Protein AF-A0A1F4P0N5-F1 (afdb_monomer_lite)

Structure (mmCIF, N/CA/C/O backbone):
data_AF-A0A1F4P0N5-F1
#
_entry.id   AF-A0A1F4P0N5-F1
#
loop_
_atom_site.group_PDB
_atom_site.id
_atom_site.type_symbol
_atom_site.label_atom_id
_atom_site.label_alt_id
_atom_site.label_comp_id
_atom_site.label_asym_id
_atom_site.label_entity_id
_atom_site.label_seq_id
_atom_site.pdbx_PDB_ins_code
_atom_site.Cartn_x
_atom_site.Cartn_y
_atom_site.Cartn_z
_atom_site.occupancy
_atom_site.B_iso_or_equiv
_atom_site.auth_seq_id
_atom_site.auth_comp_id
_atom_site.auth_asym_id
_atom_site.auth_atom_id
_atom_site.pdbx_PDB_model_num
ATOM 1 N N . MET A 1 1 ? -20.221 1.368 2.814 1.00 52.28 1 MET A N 1
ATOM 2 C CA . MET A 1 1 ? -19.185 1.989 3.671 1.00 52.28 1 MET A CA 1
ATOM 3 C C . MET A 1 1 ? -18.340 0.877 4.287 1.00 52.28 1 MET A C 1
ATOM 5 O O . MET A 1 1 ? -18.830 -0.246 4.365 1.00 52.28 1 MET A O 1
ATOM 9 N N . LEU A 1 2 ? -17.088 1.157 4.670 1.00 60.09 2 LEU A N 1
ATOM 10 C CA . LEU A 1 2 ? -16.206 0.191 5.346 1.00 60.09 2 LEU A CA 1
ATOM 11 C C . LEU A 1 2 ? -16.913 -0.417 6.570 1.00 60.09 2 LEU A C 1
ATOM 13 O O . LEU A 1 2 ? -17.337 0.325 7.451 1.00 60.09 2 LEU A O 1
ATOM 17 N N . GLY A 1 3 ? -17.046 -1.746 6.608 1.00 57.56 3 GLY A N 1
ATOM 18 C CA . GLY A 1 3 ? -17.666 -2.481 7.720 1.00 57.56 3 GLY A CA 1
ATOM 19 C C . GLY A 1 3 ? -19.199 -2.592 7.697 1.00 57.56 3 GLY A C 1
ATOM 20 O O . GLY A 1 3 ? -19.745 -3.294 8.538 1.00 57.56 3 GLY A O 1
ATOM 21 N N . ASP A 1 4 ? -19.892 -1.980 6.729 1.00 62.09 4 ASP A N 1
ATOM 22 C CA . ASP A 1 4 ? -21.368 -1.968 6.655 1.00 62.09 4 ASP A CA 1
ATOM 23 C C . ASP A 1 4 ? -21.931 -2.986 5.641 1.00 62.09 4 ASP A C 1
ATOM 25 O O . ASP A 1 4 ? -22.952 -2.744 4.995 1.00 62.09 4 ASP A O 1
ATOM 29 N N . VAL A 1 5 ? -21.242 -4.116 5.442 1.00 75.19 5 VAL A N 1
ATOM 30 C CA . VAL A 1 5 ? -21.629 -5.147 4.464 1.00 75.19 5 VAL A CA 1
ATOM 31 C C . VAL A 1 5 ? -21.885 -6.477 5.184 1.00 75.19 5 VAL A C 1
ATOM 33 O O . VAL A 1 5 ? -21.053 -6.884 5.999 1.00 75.19 5 VAL A O 1
ATOM 36 N N . PRO A 1 6 ? -23.001 -7.182 4.902 1.00 76.44 6 PRO A N 1
ATOM 37 C CA . PRO A 1 6 ? -23.256 -8.505 5.467 1.00 76.44 6 PRO A CA 1
ATOM 38 C C . PRO A 1 6 ? -22.082 -9.462 5.226 1.00 76.44 6 PRO A C 1
ATOM 40 O O . PRO A 1 6 ? -21.624 -9.614 4.096 1.00 76.44 6 PRO A O 1
ATOM 43 N N . GLY A 1 7 ? -21.598 -10.106 6.291 1.00 79.88 7 GLY A N 1
ATOM 44 C CA . GLY A 1 7 ? -20.455 -11.024 6.229 1.00 79.88 7 GLY A CA 1
ATOM 45 C C . GLY A 1 7 ? -19.076 -10.366 6.368 1.00 79.88 7 GLY A C 1
ATOM 46 O O . GLY A 1 7 ? -18.071 -11.061 6.237 1.00 79.88 7 GLY A O 1
ATOM 47 N N . ALA A 1 8 ? -18.996 -9.062 6.656 1.00 83.69 8 ALA A N 1
ATOM 48 C CA . ALA A 1 8 ? -17.729 -8.425 7.006 1.00 83.69 8 ALA A CA 1
ATOM 49 C C . ALA A 1 8 ? -17.100 -9.084 8.249 1.00 83.69 8 ALA A C 1
ATOM 51 O O . ALA A 1 8 ? -17.770 -9.327 9.251 1.00 83.69 8 ALA A O 1
ATOM 52 N N . ALA A 1 9 ? -15.791 -9.345 8.192 1.00 86.81 9 ALA A N 1
ATOM 53 C CA . ALA A 1 9 ? -15.053 -10.014 9.268 1.00 86.81 9 ALA A CA 1
ATOM 54 C C . ALA A 1 9 ? -14.884 -9.157 10.538 1.00 86.81 9 ALA A C 1
ATOM 56 O O . ALA A 1 9 ? -14.468 -9.667 11.578 1.00 86.81 9 ALA A O 1
ATOM 57 N N . CYS A 1 10 ? -15.139 -7.852 10.441 1.00 88.81 10 CYS A N 1
ATOM 58 C CA . CYS A 1 10 ? -15.107 -6.919 11.557 1.00 88.81 10 CYS A CA 1
ATOM 59 C C . CYS A 1 10 ? -15.955 -5.681 11.245 1.00 88.81 10 CYS A C 1
ATOM 61 O O . CYS A 1 10 ? -16.182 -5.333 10.081 1.00 88.81 10 CYS A O 1
ATOM 63 N N . SER A 1 11 ? -16.413 -5.020 12.300 1.00 89.44 11 SER A N 1
ATOM 64 C CA . SER A 1 11 ? -17.019 -3.695 12.243 1.00 89.44 11 SER A CA 1
ATOM 65 C C . SER A 1 11 ? -15.983 -2.627 11.891 1.00 89.44 11 SER A C 1
ATOM 67 O O . SER A 1 11 ? -14.772 -2.822 12.017 1.00 89.44 11 SER A O 1
ATOM 69 N N . ARG A 1 12 ? -16.461 -1.441 11.507 1.00 87.50 12 ARG A N 1
ATOM 70 C CA . ARG A 1 12 ? -15.593 -0.290 11.234 1.00 87.50 12 ARG A CA 1
ATOM 71 C C . ARG A 1 12 ? -14.693 0.073 12.421 1.00 87.50 12 ARG A C 1
ATOM 73 O O . ARG A 1 12 ? -13.517 0.346 12.220 1.00 87.50 12 ARG A O 1
ATOM 80 N N . SER A 1 13 ? -15.227 0.072 13.644 1.00 88.88 13 SER A N 1
ATOM 81 C CA . SER A 1 13 ? -14.453 0.391 14.852 1.00 88.88 13 SER A CA 1
ATOM 82 C C . SER A 1 13 ? -13.381 -0.654 15.147 1.00 88.88 13 SER A C 1
ATOM 84 O O . SER A 1 13 ? -12.265 -0.289 15.501 1.00 88.88 13 SER A O 1
ATOM 86 N N . GLU A 1 14 ? -13.697 -1.938 14.960 1.00 91.12 14 GLU A N 1
ATOM 87 C CA . GLU A 1 14 ? -12.717 -3.016 15.120 1.00 91.12 14 GLU A CA 1
ATOM 88 C C . GLU A 1 14 ? -11.619 -2.938 14.057 1.00 91.12 14 GLU A C 1
ATOM 90 O O . GLU A 1 14 ? -10.456 -3.167 14.376 1.00 91.12 14 GLU A O 1
ATOM 95 N N . LEU A 1 15 ? -11.957 -2.585 12.810 1.00 91.44 15 LEU A N 1
ATOM 96 C CA . LEU A 1 15 ? -10.965 -2.352 11.760 1.00 91.44 15 LEU A CA 1
ATOM 97 C C . LEU A 1 15 ? -10.012 -1.213 12.142 1.00 91.44 15 LEU A C 1
ATOM 99 O O . LEU A 1 15 ? -8.799 -1.394 12.072 1.00 91.44 15 LEU A O 1
ATOM 103 N N . THR A 1 16 ? -10.552 -0.069 12.575 1.00 92.38 16 THR A N 1
ATOM 104 C CA . THR A 1 16 ? -9.753 1.077 13.036 1.00 92.38 16 THR A CA 1
ATOM 105 C C . THR A 1 16 ? -8.805 0.671 14.159 1.00 92.38 16 THR A C 1
ATOM 107 O O . THR A 1 16 ? -7.605 0.915 14.058 1.00 92.38 16 THR A O 1
ATOM 110 N N . GLN A 1 17 ? -9.320 0.006 15.197 1.00 92.00 17 GLN A N 1
ATOM 111 C CA . GLN A 1 17 ? -8.510 -0.430 16.332 1.00 92.00 17 GLN A CA 1
ATOM 112 C C . GLN A 1 17 ? -7.392 -1.386 15.895 1.00 92.00 17 GLN A C 1
ATOM 114 O O . GLN A 1 17 ? -6.229 -1.153 16.211 1.00 92.00 17 GLN A O 1
ATOM 119 N N . ARG A 1 18 ? -7.720 -2.423 15.114 1.00 93.50 18 ARG A N 1
ATOM 120 C CA . ARG A 1 18 ? -6.735 -3.415 14.655 1.00 93.50 18 ARG A CA 1
ATOM 121 C C . ARG A 1 18 ? -5.650 -2.795 13.778 1.00 93.50 18 ARG A C 1
ATOM 123 O O . ARG A 1 18 ? -4.498 -3.197 13.880 1.00 93.50 18 ARG A O 1
ATOM 130 N N . LEU A 1 19 ? -6.000 -1.836 12.917 1.00 93.50 19 LEU A N 1
ATOM 131 C CA . LEU A 1 19 ? -5.018 -1.121 12.101 1.00 93.50 19 LEU A CA 1
ATOM 132 C C . LEU A 1 19 ? -4.100 -0.254 12.965 1.00 93.50 19 LEU A C 1
ATOM 134 O O . LEU A 1 19 ? -2.890 -0.291 12.763 1.00 93.50 19 LEU A O 1
ATOM 138 N N . GLN A 1 20 ? -4.649 0.487 13.932 1.00 93.19 20 GLN A N 1
ATOM 139 C CA . GLN A 1 20 ? -3.844 1.295 14.853 1.00 93.19 20 GLN A CA 1
ATOM 140 C C . GLN A 1 20 ? -2.865 0.428 15.650 1.00 93.19 20 GLN A C 1
ATOM 142 O O . GLN A 1 20 ? -1.663 0.682 15.605 1.00 93.19 20 GLN A O 1
ATOM 147 N N . GLU A 1 21 ? -3.358 -0.642 16.279 1.00 93.94 21 GLU A N 1
ATOM 148 C CA . GLU A 1 21 ? -2.535 -1.598 17.032 1.00 93.94 21 GLU A CA 1
ATOM 149 C C . GLU A 1 21 ? -1.458 -2.245 16.151 1.00 93.94 21 GLU A C 1
ATOM 151 O O . GLU A 1 21 ? -0.322 -2.428 16.584 1.00 93.94 21 GLU A O 1
ATOM 156 N N . TRP A 1 22 ? -1.793 -2.582 14.903 1.00 94.56 22 TRP A N 1
ATOM 157 C CA . TRP A 1 22 ? -0.838 -3.162 13.964 1.00 94.56 22 TRP A CA 1
ATOM 158 C C . TRP A 1 22 ? 0.282 -2.183 13.595 1.00 94.56 22 TRP A C 1
ATOM 160 O O . TRP A 1 22 ? 1.450 -2.570 13.602 1.00 94.56 22 TRP A O 1
ATOM 170 N N . PHE A 1 23 ? -0.048 -0.917 13.324 1.00 95.12 23 PHE A N 1
ATOM 171 C CA . PHE A 1 23 ? 0.959 0.110 13.059 1.00 95.12 23 PHE A CA 1
ATOM 172 C C . PHE A 1 23 ? 1.834 0.375 14.290 1.00 95.12 23 PHE A C 1
ATOM 174 O O . PHE A 1 23 ? 3.055 0.429 14.166 1.00 95.12 23 PHE A O 1
ATOM 181 N N . GLU A 1 24 ? 1.259 0.478 15.488 1.00 94.62 24 GLU A N 1
ATOM 182 C CA . GLU A 1 24 ? 2.025 0.677 16.730 1.00 94.62 24 GLU A CA 1
ATOM 183 C C . GLU A 1 24 ? 3.053 -0.433 16.999 1.00 94.62 24 GLU A C 1
ATOM 185 O O . GLU A 1 24 ? 4.088 -0.175 17.609 1.00 94.62 24 GLU A O 1
ATOM 190 N N . GLN A 1 25 ? 2.812 -1.648 16.502 1.00 96.06 25 GLN A N 1
ATOM 191 C CA . GLN A 1 25 ? 3.737 -2.779 16.629 1.00 96.06 25 GLN A CA 1
ATOM 192 C C . GLN A 1 25 ? 4.895 -2.762 15.621 1.00 96.06 25 GLN A C 1
ATOM 194 O O . GLN A 1 25 ? 5.811 -3.581 15.737 1.00 96.06 25 GLN A O 1
ATOM 199 N N . LEU A 1 26 ? 4.876 -1.872 14.624 1.00 95.44 26 LEU A N 1
ATOM 200 C CA . LEU A 1 26 ? 5.984 -1.757 13.680 1.00 95.44 26 LEU A CA 1
ATOM 201 C C . LEU A 1 26 ? 7.247 -1.231 14.389 1.00 95.44 26 LEU A C 1
ATOM 203 O O . LEU A 1 26 ? 7.155 -0.382 15.276 1.00 95.44 26 LEU A O 1
ATOM 207 N N . PRO A 1 27 ? 8.443 -1.714 14.015 1.00 95.38 27 PRO A N 1
ATOM 208 C CA . PRO A 1 27 ? 9.689 -1.290 14.654 1.00 95.38 27 PRO A CA 1
ATOM 209 C C . PRO A 1 27 ? 10.074 0.160 14.320 1.00 95.38 27 PRO A C 1
ATOM 211 O O . PRO A 1 27 ? 10.852 0.769 15.048 1.00 95.38 27 PRO A O 1
ATOM 21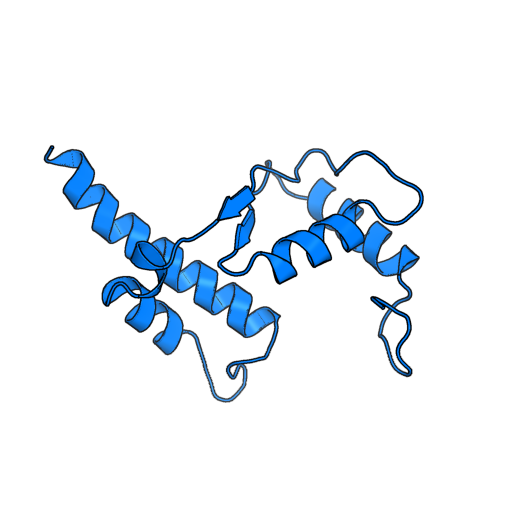4 N N . GLU A 1 28 ? 9.550 0.695 13.218 1.00 95.00 28 GLU A N 1
ATOM 215 C CA . GLU A 1 28 ? 9.803 2.042 12.719 1.00 95.00 28 GLU A CA 1
ATOM 216 C C . GLU A 1 28 ? 8.612 2.534 11.876 1.00 95.00 28 GLU A C 1
ATOM 218 O O . GLU A 1 28 ? 7.799 1.710 11.432 1.00 95.00 28 GLU A O 1
ATOM 223 N N . PRO A 1 29 ? 8.493 3.852 11.629 1.00 95.12 29 PRO A N 1
ATOM 224 C CA . PRO A 1 29 ? 7.469 4.387 10.744 1.00 95.12 29 PRO A CA 1
ATOM 225 C C . PRO A 1 29 ? 7.539 3.792 9.335 1.00 95.12 29 PRO A C 1
ATOM 227 O O . PRO A 1 29 ? 8.565 3.871 8.661 1.00 95.12 29 PRO A O 1
ATOM 230 N N . ALA A 1 30 ? 6.428 3.220 8.872 1.00 92.69 30 ALA A N 1
ATOM 231 C CA . ALA A 1 30 ? 6.351 2.604 7.554 1.00 92.69 30 ALA A CA 1
ATOM 232 C C . ALA A 1 30 ? 5.934 3.615 6.484 1.00 92.69 30 ALA A C 1
ATOM 234 O O . ALA A 1 30 ? 4.879 4.239 6.589 1.00 92.69 30 ALA A O 1
ATOM 235 N N . THR A 1 31 ? 6.725 3.721 5.415 1.00 93.81 31 THR A N 1
ATOM 236 C CA . THR A 1 31 ? 6.309 4.412 4.188 1.00 93.81 31 THR A CA 1
ATOM 237 C C . THR A 1 31 ? 5.141 3.671 3.544 1.00 93.81 31 THR A C 1
ATOM 239 O O . THR A 1 31 ? 5.231 2.469 3.275 1.00 93.81 31 THR A O 1
ATOM 242 N N . ILE A 1 32 ? 4.059 4.394 3.261 1.00 94.62 32 ILE A N 1
ATOM 243 C CA . ILE A 1 32 ? 2.841 3.829 2.678 1.00 94.62 32 ILE A CA 1
ATOM 244 C C . ILE A 1 32 ? 2.815 4.113 1.187 1.00 94.62 32 ILE A C 1
ATOM 246 O O . ILE A 1 32 ? 2.649 5.250 0.761 1.00 94.62 32 ILE A O 1
ATOM 250 N N . ILE A 1 33 ? 2.964 3.063 0.390 1.00 95.12 33 ILE A N 1
ATOM 251 C CA . ILE A 1 33 ? 3.002 3.160 -1.066 1.00 95.12 33 ILE A CA 1
ATOM 252 C C . ILE A 1 33 ? 1.605 2.915 -1.628 1.00 95.12 33 ILE A C 1
ATOM 254 O O . ILE A 1 33 ? 0.967 1.926 -1.268 1.00 95.12 33 ILE A O 1
ATOM 258 N N . TYR A 1 34 ? 1.159 3.784 -2.530 1.00 96.06 34 TYR A N 1
ATOM 259 C CA . TYR A 1 34 ? -0.103 3.642 -3.258 1.00 96.06 34 TYR A CA 1
ATOM 260 C C . TYR A 1 34 ? 0.023 4.219 -4.669 1.00 96.06 34 TYR A C 1
ATOM 262 O O . TYR A 1 34 ? 0.801 5.140 -4.906 1.00 96.06 34 TYR A O 1
ATOM 270 N N . ASP A 1 35 ? -0.742 3.682 -5.611 1.00 94.31 35 ASP A N 1
ATOM 271 C CA . ASP A 1 35 ? -0.853 4.141 -7.004 1.00 94.31 35 ASP A CA 1
ATOM 272 C C . ASP A 1 35 ? -2.264 4.649 -7.348 1.00 94.31 35 ASP A C 1
ATOM 274 O O . ASP A 1 35 ? -2.508 5.129 -8.456 1.00 94.31 35 ASP A O 1
ATOM 278 N N . PHE A 1 36 ? -3.190 4.583 -6.387 1.00 94.25 36 PHE A N 1
ATOM 279 C CA . PHE A 1 36 ? -4.550 5.076 -6.529 1.00 94.25 36 PHE A CA 1
ATOM 280 C C . PHE A 1 36 ? -4.983 5.914 -5.322 1.00 94.25 36 PHE A C 1
ATOM 282 O O . PHE A 1 36 ? -5.014 5.446 -4.185 1.00 94.25 36 PHE A O 1
ATOM 289 N N . GLU A 1 37 ? -5.381 7.162 -5.581 1.00 94.00 37 GLU A N 1
ATOM 290 C CA . GLU A 1 37 ? -5.815 8.114 -4.546 1.00 94.00 37 GLU A CA 1
ATOM 291 C C . GLU A 1 37 ? -7.000 7.587 -3.720 1.00 94.00 37 GLU A C 1
ATOM 293 O O . GLU A 1 37 ? -7.098 7.834 -2.520 1.00 94.00 37 GLU A O 1
ATOM 298 N N . GLY A 1 38 ? -7.904 6.822 -4.341 1.00 93.81 38 GLY A N 1
ATOM 299 C CA . GLY A 1 38 ? -9.045 6.244 -3.634 1.00 93.81 38 GLY A CA 1
ATOM 300 C C . GLY A 1 38 ? -8.627 5.290 -2.514 1.00 93.81 38 GLY A C 1
ATOM 301 O O . GLY A 1 38 ? -9.224 5.328 -1.438 1.00 93.81 38 GLY A O 1
ATOM 302 N N . ASP A 1 39 ? -7.578 4.493 -2.726 1.00 92.81 39 ASP A N 1
ATOM 303 C CA . ASP A 1 39 ? -7.076 3.555 -1.716 1.00 92.81 39 ASP A CA 1
ATOM 304 C C . ASP A 1 39 ? -6.429 4.293 -0.543 1.00 92.81 39 ASP A C 1
ATOM 306 O O . ASP A 1 39 ? -6.628 3.917 0.615 1.00 92.81 39 ASP A O 1
ATOM 310 N N . TRP A 1 40 ? -5.728 5.395 -0.826 1.00 94.38 40 TRP A N 1
ATOM 311 C CA . TRP A 1 40 ? -5.186 6.271 0.208 1.00 94.38 40 TRP A CA 1
ATOM 312 C C . TRP A 1 40 ? -6.292 6.861 1.090 1.00 94.38 40 TRP A C 1
ATOM 314 O O . TRP A 1 40 ? -6.242 6.740 2.316 1.00 94.38 40 TRP A O 1
ATOM 324 N N . LEU A 1 41 ? -7.336 7.432 0.483 1.00 93.81 41 LEU A N 1
ATOM 325 C CA . LEU A 1 41 ? -8.463 8.003 1.226 1.00 93.81 41 LEU A CA 1
ATOM 326 C C . LEU A 1 41 ? -9.194 6.949 2.070 1.00 93.81 41 LEU A C 1
ATOM 328 O O . LEU A 1 41 ? -9.581 7.231 3.206 1.00 93.81 41 LEU A O 1
ATOM 332 N N . LEU A 1 42 ? -9.358 5.731 1.543 1.00 92.94 42 LEU A N 1
ATOM 333 C CA . LEU A 1 42 ? -9.960 4.615 2.277 1.00 92.94 42 LEU A CA 1
ATOM 334 C C . LEU A 1 42 ? -9.102 4.180 3.471 1.00 92.94 42 LEU A C 1
ATOM 336 O O . LEU A 1 42 ? -9.647 3.933 4.548 1.00 92.94 42 LEU A O 1
ATOM 340 N N . LEU A 1 43 ? -7.778 4.115 3.310 1.00 93.38 43 LEU A N 1
ATOM 341 C CA . LEU A 1 43 ? -6.858 3.788 4.398 1.00 93.38 43 LEU A CA 1
ATOM 342 C C . LEU A 1 43 ? -6.878 4.859 5.496 1.00 93.38 43 LEU A C 1
ATOM 344 O O . LEU A 1 43 ? -6.976 4.522 6.676 1.00 93.38 43 LEU A O 1
ATOM 348 N N . VAL A 1 44 ? -6.838 6.141 5.122 1.00 92.69 44 VAL A N 1
ATOM 349 C CA . VAL A 1 44 ? -6.907 7.261 6.075 1.00 92.69 44 VAL A CA 1
ATOM 350 C C . VAL A 1 44 ? -8.230 7.243 6.848 1.00 92.69 44 VAL A C 1
ATOM 352 O O . VAL A 1 44 ? -8.221 7.355 8.076 1.00 92.69 44 VAL A O 1
ATOM 355 N N . ASP A 1 45 ? -9.364 7.035 6.169 1.00 91.62 45 ASP A N 1
ATOM 356 C CA . ASP A 1 45 ? -10.681 6.908 6.819 1.00 91.62 45 ASP A CA 1
ATOM 357 C C . ASP A 1 45 ? -10.743 5.705 7.776 1.00 91.62 45 ASP A C 1
ATOM 359 O O . ASP A 1 45 ? -11.350 5.792 8.851 1.00 91.62 45 ASP A O 1
ATOM 363 N N . ALA A 1 46 ? -10.089 4.596 7.415 1.00 92.06 46 ALA A N 1
ATOM 364 C CA . ALA A 1 46 ? -10.005 3.406 8.254 1.00 92.06 46 ALA A CA 1
ATOM 365 C C . ALA A 1 46 ? -9.132 3.630 9.502 1.00 92.06 46 ALA A C 1
ATOM 367 O O . ALA A 1 46 ? -9.524 3.195 10.585 1.00 92.06 46 ALA A O 1
ATOM 368 N N . ILE A 1 47 ? -7.996 4.326 9.376 1.00 92.00 47 ILE A N 1
ATOM 369 C CA . ILE A 1 47 ? -7.038 4.567 10.472 1.00 92.00 47 ILE A CA 1
ATOM 370 C C . ILE A 1 47 ? -7.538 5.612 11.465 1.00 92.00 47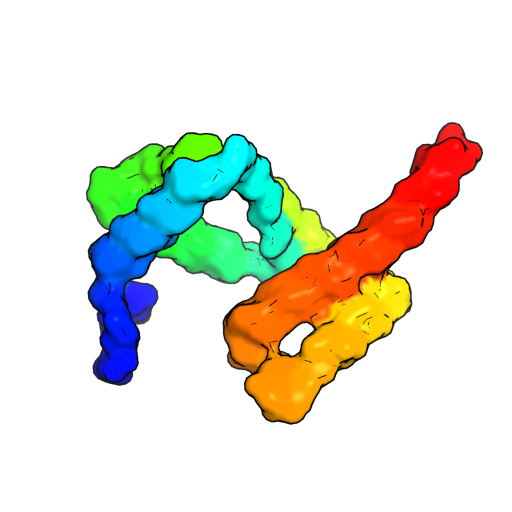 ILE A C 1
ATOM 372 O O . ILE A 1 47 ? -7.396 5.425 12.673 1.00 92.00 47 ILE A O 1
ATOM 376 N N . LEU A 1 48 ? -8.114 6.714 10.986 1.00 89.81 48 LEU A N 1
ATOM 377 C CA . LEU A 1 48 ? -8.626 7.768 11.865 1.00 89.81 48 LEU A CA 1
ATOM 378 C C . LEU A 1 48 ? -9.980 7.354 12.472 1.00 89.81 48 LEU A C 1
ATOM 380 O O . LEU A 1 48 ? -10.281 7.586 13.648 1.00 89.81 48 LEU A O 1
ATOM 384 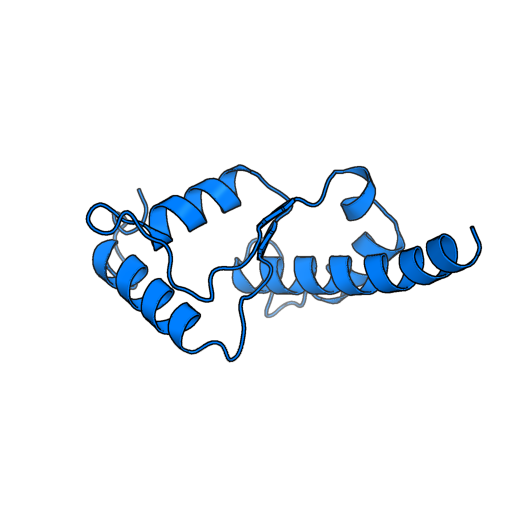N N . GLY A 1 49 ? -10.807 6.659 11.689 1.00 84.50 49 GLY A N 1
ATOM 385 C CA . GLY A 1 49 ? -12.164 6.331 12.099 1.00 84.50 49 GLY A CA 1
ATOM 386 C C . GLY A 1 49 ? -12.966 7.595 12.440 1.00 84.50 49 GLY A C 1
ATOM 387 O O . GLY A 1 49 ? -12.69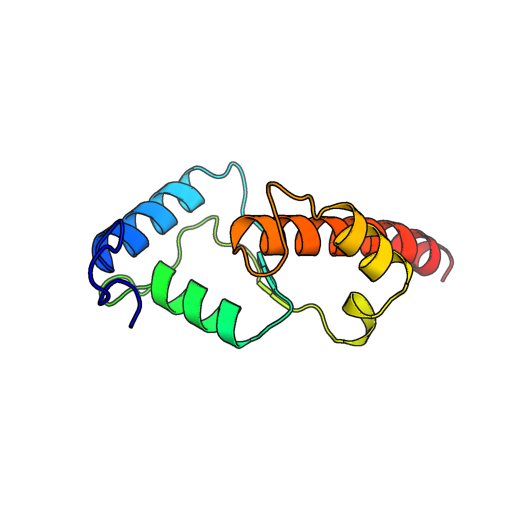3 8.692 11.959 1.00 84.50 49 GLY A O 1
ATOM 388 N N . ARG A 1 50 ? -14.001 7.454 13.278 1.00 74.00 50 ARG A N 1
ATOM 389 C CA . ARG A 1 50 ? -14.839 8.595 13.708 1.00 74.00 50 ARG A CA 1
ATOM 390 C C . ARG A 1 50 ? -14.379 9.251 15.016 1.00 74.00 50 ARG A C 1
ATOM 392 O O . ARG A 1 50 ? -14.879 10.321 15.349 1.00 74.00 50 ARG A O 1
ATOM 399 N N . GLY A 1 51 ? -13.486 8.600 15.766 1.00 65.19 51 GLY A N 1
ATOM 400 C CA . GLY A 1 51 ? -13.160 8.958 17.153 1.00 65.19 51 GLY A CA 1
ATOM 401 C C . GLY A 1 51 ? -11.713 9.387 17.404 1.00 65.19 51 GLY A C 1
ATOM 402 O O . GLY A 1 51 ? -11.492 10.194 18.303 1.00 65.19 51 GLY A O 1
ATOM 403 N N . SER A 1 52 ? -10.745 8.909 16.613 1.00 61.38 52 SER A N 1
ATOM 404 C CA . SER A 1 52 ? -9.339 9.307 16.736 1.00 61.38 52 SER A CA 1
ATOM 405 C C . SER A 1 52 ? -8.974 10.255 15.600 1.00 61.38 52 SER A C 1
ATOM 407 O O . SER A 1 52 ? -9.150 9.942 14.430 1.00 61.38 52 SER A O 1
ATOM 409 N N . ARG A 1 53 ? -8.474 11.449 15.918 1.00 71.12 53 ARG A N 1
ATOM 410 C CA . ARG A 1 53 ? -7.981 12.384 14.890 1.00 71.12 53 ARG A CA 1
ATOM 411 C C . ARG A 1 53 ? -6.487 12.245 14.628 1.00 71.12 53 ARG A C 1
ATOM 413 O O . ARG A 1 53 ? -5.970 12.942 13.761 1.00 71.12 53 ARG A O 1
ATOM 420 N N . THR A 1 54 ? -5.812 11.367 15.364 1.00 84.06 54 THR A N 1
ATOM 421 C CA . THR A 1 54 ? -4.361 11.227 15.306 1.00 84.06 54 THR A CA 1
ATOM 422 C C . THR A 1 54 ? -4.015 9.841 14.767 1.00 84.06 54 THR A C 1
ATOM 424 O O . THR A 1 54 ? -4.501 8.851 15.322 1.00 84.06 54 THR A O 1
ATOM 427 N N . PRO A 1 55 ? -3.213 9.746 13.693 1.00 87.94 55 PRO A N 1
ATOM 428 C CA . PRO A 1 55 ? -2.707 8.465 13.217 1.00 87.94 55 PRO A CA 1
ATOM 429 C C . PRO A 1 55 ? -1.703 7.863 14.223 1.00 87.94 55 PRO A C 1
ATOM 431 O O . PRO A 1 55 ? -1.116 8.602 15.019 1.00 87.94 55 PRO A O 1
ATOM 434 N N . PRO A 1 56 ? -1.491 6.535 14.209 1.00 91.06 56 PRO A N 1
ATOM 435 C CA . PRO A 1 56 ? -0.510 5.883 15.075 1.00 91.06 56 PRO A CA 1
ATOM 436 C C . PRO A 1 56 ? 0.914 6.340 14.722 1.00 91.06 56 PRO A C 1
ATOM 438 O O . PRO A 1 56 ? 1.191 6.688 13.577 1.00 91.06 56 PRO A O 1
ATOM 441 N N . ALA A 1 57 ? 1.833 6.317 15.693 1.00 89.88 57 ALA A N 1
ATOM 442 C CA . ALA A 1 57 ? 3.173 6.907 15.552 1.00 89.88 57 ALA A CA 1
ATOM 443 C C . ALA A 1 57 ? 3.995 6.346 14.377 1.00 89.88 57 ALA A C 1
ATOM 445 O O . ALA A 1 57 ? 4.788 7.065 13.776 1.00 89.88 57 ALA A O 1
ATOM 446 N N . ASN A 1 58 ? 3.784 5.074 14.035 1.00 94.81 58 ASN A N 1
ATOM 447 C CA . ASN A 1 58 ? 4.490 4.409 12.941 1.00 94.81 58 ASN A CA 1
ATOM 448 C C . ASN A 1 58 ? 3.728 4.443 11.606 1.00 94.81 58 ASN A C 1
ATOM 450 O O . ASN A 1 58 ? 4.115 3.761 10.653 1.00 94.81 58 ASN A O 1
ATOM 454 N N . PHE A 1 59 ? 2.642 5.210 11.521 1.00 93.81 59 PHE A N 1
ATOM 455 C CA . PHE A 1 59 ? 2.046 5.569 10.242 1.00 93.81 59 PHE A CA 1
ATOM 456 C C . PHE A 1 59 ? 2.938 6.624 9.587 1.00 93.81 59 PHE A C 1
ATOM 458 O O . PHE A 1 59 ? 2.840 7.811 9.893 1.00 93.81 59 PHE A O 1
ATOM 465 N N . GLY A 1 60 ? 3.883 6.155 8.774 1.00 91.06 60 GLY A N 1
ATOM 466 C CA . GLY A 1 60 ? 4.881 7.001 8.137 1.00 91.06 60 GLY A CA 1
ATOM 467 C C . GLY A 1 60 ? 4.338 7.757 6.929 1.00 91.06 60 GLY A C 1
ATOM 468 O O . GLY A 1 60 ? 3.134 7.909 6.727 1.00 91.06 60 GLY A O 1
ATOM 469 N N . GLU A 1 61 ? 5.267 8.240 6.109 1.00 92.62 61 GLU A N 1
ATOM 470 C CA . GLU A 1 61 ? 4.935 9.119 4.993 1.00 92.62 61 GLU A CA 1
ATOM 471 C C . GLU A 1 61 ? 4.202 8.385 3.854 1.00 92.62 61 GLU A C 1
ATOM 473 O O . GLU A 1 61 ? 4.599 7.274 3.470 1.00 92.62 61 GLU A O 1
ATOM 478 N N . PRO A 1 62 ? 3.169 9.011 3.263 1.00 95.00 62 PRO A N 1
ATOM 479 C CA . PRO A 1 62 ? 2.577 8.550 2.019 1.00 95.00 62 PRO A CA 1
ATOM 480 C C . PRO A 1 62 ? 3.543 8.737 0.844 1.00 95.00 62 PRO A C 1
ATOM 482 O O . PRO A 1 62 ? 4.134 9.800 0.663 1.00 95.00 62 PRO A O 1
ATOM 485 N N . LEU A 1 63 ? 3.629 7.729 -0.020 1.00 95.50 63 LEU A N 1
ATOM 486 C CA . LEU A 1 63 ? 4.345 7.780 -1.288 1.00 95.50 63 LEU A CA 1
ATOM 487 C C . LEU A 1 63 ? 3.404 7.389 -2.430 1.00 95.50 63 LEU A C 1
ATOM 489 O O . LEU A 1 63 ? 3.147 6.207 -2.668 1.00 95.50 63 LEU A O 1
ATOM 493 N N . HIS A 1 64 ? 2.922 8.399 -3.154 1.00 96.38 64 HIS A N 1
ATOM 494 C CA . HIS A 1 64 ? 2.135 8.195 -4.364 1.00 96.38 64 HIS A CA 1
ATOM 495 C C . HIS A 1 64 ? 3.042 7.817 -5.541 1.00 96.38 64 HIS A C 1
ATOM 497 O O . HIS A 1 64 ? 3.973 8.552 -5.886 1.00 96.38 64 HIS A O 1
ATOM 503 N N . LEU A 1 65 ? 2.750 6.691 -6.186 1.00 95.44 65 LEU A N 1
ATOM 504 C CA . LEU A 1 65 ? 3.413 6.264 -7.410 1.00 95.44 65 LEU A CA 1
ATOM 505 C C . LEU A 1 65 ? 2.659 6.790 -8.626 1.00 95.44 65 LEU A C 1
ATOM 507 O O . LEU A 1 65 ? 1.571 6.332 -8.958 1.00 95.44 65 LEU A O 1
ATOM 511 N N . GLY A 1 66 ? 3.272 7.747 -9.319 1.00 92.94 66 GLY A N 1
ATOM 512 C CA . GLY A 1 66 ? 2.720 8.296 -10.549 1.00 92.94 66 GLY A CA 1
ATOM 513 C C . GLY A 1 66 ? 2.799 7.326 -11.732 1.00 92.94 66 GLY A C 1
ATOM 514 O O . GLY A 1 66 ? 3.570 6.363 -11.740 1.00 92.94 66 GLY A O 1
ATOM 515 N N . ASN A 1 67 ? 2.051 7.648 -12.792 1.00 91.31 67 ASN A N 1
ATOM 516 C CA . ASN A 1 67 ? 1.949 6.822 -14.000 1.00 91.31 67 ASN A CA 1
ATOM 517 C C . ASN A 1 67 ? 3.315 6.486 -14.631 1.00 91.31 67 ASN A C 1
ATOM 519 O O . ASN A 1 67 ? 3.518 5.381 -15.126 1.00 91.31 67 ASN A O 1
ATOM 523 N N . SER A 1 68 ? 4.275 7.416 -14.587 1.00 90.12 68 SER A N 1
ATOM 524 C CA . SER A 1 68 ? 5.633 7.219 -15.116 1.00 90.12 68 SER A CA 1
ATOM 525 C C . SER A 1 68 ? 6.438 6.144 -14.377 1.00 90.12 68 SER A C 1
ATOM 527 O O . SER A 1 68 ? 7.344 5.558 -14.966 1.00 90.12 68 SER A O 1
ATOM 529 N N . SER A 1 69 ? 6.118 5.872 -13.110 1.00 91.94 69 SER A N 1
ATOM 530 C CA . SER A 1 69 ? 6.744 4.806 -12.324 1.00 91.94 69 SER A CA 1
ATOM 531 C C . SER A 1 69 ? 6.075 3.461 -12.596 1.00 91.94 69 SER A C 1
ATOM 533 O O . SER A 1 69 ? 6.763 2.491 -12.914 1.00 91.94 69 SER A O 1
ATOM 535 N N . ILE A 1 70 ? 4.741 3.404 -12.509 1.00 94.62 70 ILE A N 1
ATOM 536 C CA . IL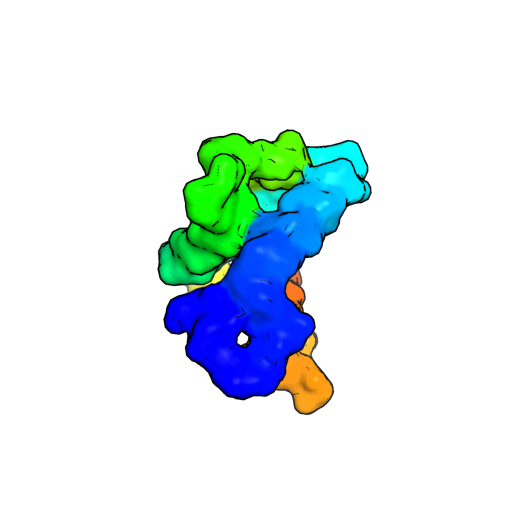E A 1 70 ? 3.991 2.137 -12.573 1.00 94.62 70 ILE A CA 1
ATOM 537 C C . ILE A 1 70 ? 3.941 1.524 -13.979 1.00 94.62 70 ILE A C 1
ATOM 539 O O . ILE A 1 70 ? 3.891 0.307 -14.105 1.00 94.62 70 ILE A O 1
ATOM 543 N N . THR A 1 71 ? 4.034 2.342 -15.035 1.00 96.00 71 THR A N 1
ATOM 544 C CA . THR A 1 71 ? 4.089 1.865 -16.436 1.00 96.00 71 THR A CA 1
ATOM 545 C C . THR A 1 71 ? 5.509 1.558 -16.915 1.00 96.00 71 THR A C 1
ATOM 547 O O . THR A 1 71 ? 5.731 1.219 -18.077 1.00 96.00 71 THR A O 1
ATOM 550 N N . HIS A 1 72 ? 6.517 1.688 -16.046 1.00 97.50 72 HIS A N 1
ATOM 551 C CA . HIS A 1 72 ? 7.886 1.375 -16.425 1.00 97.50 72 HIS A CA 1
ATOM 552 C C . HIS A 1 72 ? 8.050 -0.148 -16.624 1.00 97.50 72 HIS A C 1
ATOM 554 O O . HIS A 1 72 ? 7.682 -0.910 -15.729 1.00 97.50 72 HIS A O 1
ATOM 560 N N . PRO A 1 73 ? 8.705 -0.640 -17.696 1.00 97.94 73 PRO A N 1
ATOM 561 C CA . PRO A 1 73 ? 8.768 -2.081 -17.983 1.00 97.94 73 PRO A CA 1
ATOM 562 C C . PRO A 1 73 ? 9.369 -2.943 -16.859 1.00 97.94 73 PRO A C 1
ATOM 564 O O . PRO A 1 73 ? 8.988 -4.097 -16.667 1.00 97.94 73 PRO A O 1
ATOM 567 N N . VAL A 1 74 ? 10.321 -2.394 -16.093 1.00 97.88 74 VAL A N 1
ATOM 568 C CA . VAL A 1 74 ? 10.891 -3.070 -14.907 1.00 97.88 74 VAL A CA 1
ATOM 569 C C . VAL A 1 74 ? 9.853 -3.223 -13.794 1.00 97.88 74 VAL A C 1
ATOM 571 O O . VAL A 1 74 ? 9.818 -4.267 -13.142 1.00 97.88 74 VAL A O 1
ATOM 574 N N . PHE A 1 75 ? 9.013 -2.205 -13.600 1.00 98.38 75 PHE A N 1
ATOM 575 C CA . PHE A 1 75 ? 7.928 -2.227 -12.629 1.00 98.38 75 PHE A CA 1
ATOM 576 C C . PHE A 1 75 ? 6.898 -3.288 -13.027 1.00 98.38 75 PHE A C 1
ATOM 578 O O . PHE A 1 75 ? 6.674 -4.236 -12.273 1.00 98.38 75 PHE A O 1
ATOM 585 N N . GLU A 1 76 ? 6.340 -3.176 -14.238 1.00 97.94 76 GLU A N 1
ATOM 586 C CA . GLU A 1 76 ? 5.276 -4.059 -14.736 1.00 97.94 76 GLU A CA 1
ATOM 587 C C . GLU A 1 76 ? 5.705 -5.527 -14.714 1.00 97.94 76 GLU A C 1
ATOM 589 O O . GLU A 1 76 ? 4.950 -6.408 -14.304 1.00 97.94 76 GLU A O 1
ATOM 594 N N . ARG A 1 77 ? 6.953 -5.814 -15.104 1.00 98.25 77 ARG A N 1
ATOM 595 C CA . ARG A 1 77 ? 7.483 -7.179 -15.067 1.00 98.25 77 ARG A CA 1
ATOM 596 C C . ARG A 1 77 ? 7.515 -7.740 -13.644 1.00 98.25 77 ARG A C 1
ATOM 598 O O . ARG A 1 77 ? 7.147 -8.896 -13.446 1.00 98.25 77 ARG A O 1
ATOM 605 N N . ALA A 1 78 ? 7.980 -6.966 -12.665 1.00 98.25 78 ALA A N 1
ATOM 606 C CA . ALA A 1 78 ? 8.051 -7.420 -11.276 1.00 98.25 78 ALA A CA 1
ATOM 607 C C . ALA A 1 78 ? 6.657 -7.568 -10.646 1.00 98.25 78 ALA A C 1
ATOM 609 O O . ALA A 1 78 ? 6.400 -8.555 -9.952 1.00 98.25 78 ALA A O 1
ATOM 610 N N . GLN A 1 79 ? 5.748 -6.639 -10.949 1.00 97.81 79 GLN A N 1
ATOM 611 C CA . GLN A 1 79 ? 4.349 -6.705 -10.537 1.00 97.81 79 GLN A CA 1
ATOM 612 C C . GLN A 1 79 ? 3.682 -7.979 -11.079 1.00 97.81 79 GLN A C 1
ATOM 614 O O . GLN A 1 79 ? 3.210 -8.810 -10.303 1.00 97.81 79 GLN A O 1
ATOM 619 N N . ASN A 1 80 ? 3.742 -8.202 -12.395 1.00 97.44 80 ASN A N 1
ATOM 620 C CA . ASN A 1 80 ? 3.107 -9.348 -13.050 1.00 97.44 80 ASN A CA 1
ATOM 621 C C . ASN A 1 80 ? 3.657 -10.700 -12.574 1.00 97.44 80 ASN A C 1
ATOM 623 O O . ASN A 1 80 ? 2.900 -11.658 -12.440 1.00 97.44 80 ASN A O 1
ATOM 627 N N . ASN A 1 81 ? 4.953 -10.777 -12.257 1.00 97.56 81 ASN A N 1
ATOM 628 C CA . ASN A 1 81 ? 5.574 -11.996 -11.728 1.00 97.56 81 ASN A CA 1
ATOM 629 C C . ASN A 1 81 ? 5.162 -12.329 -10.284 1.00 97.56 81 ASN A C 1
ATOM 631 O O . ASN A 1 81 ? 5.458 -13.426 -9.810 1.00 97.56 81 ASN A O 1
ATOM 635 N N . THR A 1 82 ? 4.536 -11.393 -9.566 1.00 97.50 82 THR A N 1
ATOM 636 C CA . THR A 1 82 ? 4.107 -11.602 -8.175 1.00 97.50 82 THR A CA 1
ATOM 637 C C . THR A 1 82 ? 2.759 -12.317 -8.097 1.00 97.50 82 THR A C 1
ATOM 639 O O . THR A 1 82 ? 2.492 -13.036 -7.131 1.00 97.50 82 THR A O 1
ATOM 642 N N . TYR A 1 83 ? 1.913 -12.155 -9.114 1.00 97.62 83 TYR A N 1
ATOM 643 C CA . TYR A 1 83 ? 0.614 -12.809 -9.160 1.00 97.62 83 TYR A CA 1
ATOM 644 C C . TYR A 1 83 ? 0.743 -14.313 -9.400 1.00 97.62 83 TYR A C 1
ATOM 646 O O . TYR A 1 83 ? 1.577 -14.792 -10.168 1.00 97.62 83 TYR A O 1
ATOM 654 N N . THR A 1 84 ? -0.125 -15.078 -8.743 1.00 95.94 84 THR A N 1
ATOM 655 C CA . THR A 1 84 ? -0.204 -16.537 -8.894 1.00 95.94 84 THR A CA 1
ATOM 656 C C . THR A 1 84 ? -1.663 -16.965 -8.983 1.00 95.94 84 THR A C 1
ATOM 658 O O . THR A 1 84 ? -2.561 -16.178 -8.707 1.00 95.94 84 THR A O 1
ATOM 661 N N . GLN A 1 85 ? -1.935 -18.232 -9.304 1.00 94.75 85 GLN A N 1
ATOM 662 C CA . GLN A 1 85 ? -3.316 -18.738 -9.291 1.00 94.75 85 GLN A CA 1
ATOM 663 C C . GLN A 1 85 ? -3.977 -18.636 -7.905 1.00 94.75 85 GLN A C 1
ATOM 665 O O . GLN A 1 85 ? -5.177 -18.407 -7.817 1.00 94.75 85 GLN A O 1
ATOM 670 N N . GLN A 1 86 ? -3.200 -18.793 -6.826 1.00 95.06 86 GLN A N 1
ATOM 671 C CA . GLN A 1 86 ? -3.693 -18.669 -5.448 1.00 95.06 86 GLN A CA 1
ATOM 672 C C . GLN A 1 86 ? -3.837 -17.208 -5.001 1.00 95.06 86 GLN A C 1
ATOM 674 O O . GLN A 1 86 ? -4.613 -16.915 -4.098 1.00 95.06 86 GLN A O 1
ATOM 679 N N . TRP A 1 87 ? -3.093 -16.304 -5.637 1.00 94.50 87 TRP A N 1
ATOM 680 C CA . TRP A 1 87 ? -3.070 -14.872 -5.352 1.00 94.50 87 TRP A CA 1
ATOM 681 C C . TRP A 1 87 ? -3.247 -14.101 -6.664 1.00 94.50 87 TRP A C 1
ATOM 683 O O . TRP A 1 87 ? -2.264 -13.561 -7.186 1.00 94.50 87 TRP A O 1
ATOM 693 N N . PRO A 1 88 ? -4.461 -14.130 -7.246 1.00 95.94 88 PRO A N 1
ATOM 694 C CA . PRO A 1 88 ? -4.733 -13.476 -8.516 1.00 95.94 88 PRO A CA 1
ATOM 695 C C . PRO A 1 88 ? -4.835 -11.949 -8.345 1.00 95.94 88 PRO A C 1
ATOM 697 O O . PRO A 1 88 ? -4.989 -11.466 -7.218 1.00 95.94 88 PRO A O 1
ATOM 700 N N . PRO A 1 89 ? -4.801 -11.190 -9.454 1.00 95.00 89 PRO A N 1
ATOM 701 C CA . PRO A 1 89 ? -5.162 -9.773 -9.453 1.00 95.00 89 PRO A CA 1
ATOM 702 C C . PRO A 1 89 ? -6.549 -9.524 -8.843 1.00 95.00 89 PRO A C 1
ATOM 704 O O . PRO A 1 89 ? -7.410 -10.409 -8.876 1.00 95.00 89 PRO A O 1
ATOM 707 N N . HIS A 1 90 ? -6.770 -8.312 -8.327 1.00 90.88 90 HIS A N 1
ATOM 708 C CA . HIS A 1 90 ? -7.999 -7.883 -7.633 1.00 90.88 90 HIS A CA 1
ATOM 709 C C . HIS A 1 90 ? -8.209 -8.508 -6.248 1.00 90.88 90 HIS A C 1
ATOM 711 O O . HIS A 1 90 ? -9.256 -8.325 -5.621 1.00 90.88 90 HIS A O 1
ATOM 717 N N . HIS A 1 91 ? -7.213 -9.232 -5.740 1.00 92.25 91 HIS A N 1
ATOM 718 C CA . HIS A 1 91 ? -7.140 -9.595 -4.337 1.00 92.25 91 HIS A CA 1
ATOM 719 C C . HIS A 1 91 ? -6.278 -8.558 -3.605 1.00 92.25 91 HIS A C 1
ATOM 721 O O . HIS A 1 91 ? -5.071 -8.518 -3.817 1.00 92.25 91 HIS A O 1
ATOM 727 N N . ALA A 1 92 ? -6.843 -7.818 -2.643 1.00 92.25 92 ALA A N 1
ATOM 728 C CA . ALA A 1 92 ? -6.167 -6.695 -1.971 1.00 92.25 92 ALA A CA 1
ATOM 729 C C . ALA A 1 92 ? -4.736 -7.004 -1.475 1.00 92.25 92 ALA A C 1
ATOM 731 O O . ALA A 1 92 ? -3.800 -6.260 -1.750 1.00 92.25 92 ALA A O 1
ATOM 732 N N . LEU A 1 93 ? -4.526 -8.140 -0.793 1.00 93.81 93 LEU A N 1
ATOM 733 C CA . LEU A 1 93 ? -3.177 -8.548 -0.364 1.00 93.81 93 LEU A CA 1
ATOM 734 C C . LEU A 1 93 ? -2.237 -8.902 -1.534 1.00 93.81 93 LEU A C 1
ATOM 736 O O . LEU A 1 93 ? -1.034 -8.670 -1.437 1.00 93.81 93 LEU A O 1
ATOM 740 N N . ALA A 1 94 ? -2.755 -9.500 -2.610 1.00 96.62 94 ALA A N 1
ATOM 741 C CA . ALA A 1 94 ? -1.958 -9.829 -3.787 1.00 96.62 94 ALA A CA 1
ATOM 742 C C . ALA A 1 94 ? -1.541 -8.547 -4.514 1.00 96.62 94 ALA A C 1
ATOM 744 O O . ALA A 1 94 ? -0.364 -8.392 -4.826 1.00 96.62 94 ALA A O 1
ATOM 745 N N . ASP A 1 95 ? -2.472 -7.608 -4.680 1.00 96.25 95 ASP A N 1
ATOM 746 C CA . ASP A 1 95 ? -2.221 -6.309 -5.301 1.00 96.25 95 ASP A CA 1
ATOM 747 C C . ASP A 1 95 ? -1.210 -5.490 -4.487 1.00 96.25 95 ASP A C 1
ATOM 749 O O . ASP A 1 95 ? -0.224 -5.017 -5.046 1.00 96.25 95 ASP A O 1
ATOM 753 N N . ALA A 1 96 ? -1.341 -5.437 -3.155 1.00 95.81 96 ALA A N 1
ATOM 754 C CA . ALA A 1 96 ? -0.358 -4.774 -2.291 1.00 95.81 96 ALA A CA 1
ATOM 755 C C . ALA A 1 96 ? 1.051 -5.394 -2.405 1.00 95.81 96 ALA A C 1
ATOM 757 O O . ALA A 1 96 ? 2.060 -4.683 -2.448 1.00 95.81 96 ALA A O 1
ATOM 758 N N . ARG A 1 97 ? 1.147 -6.730 -2.491 1.00 96.94 97 ARG A N 1
ATOM 759 C CA . ARG A 1 97 ? 2.428 -7.429 -2.704 1.00 96.94 97 ARG A CA 1
ATOM 760 C C . ARG A 1 97 ? 3.016 -7.128 -4.080 1.00 96.94 97 ARG A C 1
ATOM 762 O O . ARG A 1 97 ? 4.221 -6.899 -4.177 1.00 96.94 97 ARG A O 1
ATOM 769 N N . ALA A 1 98 ? 2.185 -7.126 -5.118 1.00 97.44 98 ALA A N 1
ATOM 770 C CA . ALA A 1 98 ? 2.600 -6.856 -6.487 1.00 97.44 98 ALA A CA 1
ATOM 771 C C . ALA A 1 98 ? 3.061 -5.397 -6.659 1.00 97.44 98 ALA A C 1
ATOM 773 O O . ALA A 1 98 ? 4.115 -5.163 -7.251 1.00 97.44 98 ALA A O 1
ATOM 774 N N . LEU A 1 99 ? 2.351 -4.434 -6.056 1.00 97.06 99 LEU A N 1
ATOM 775 C CA . LEU A 1 99 ? 2.735 -3.019 -5.991 1.00 97.06 99 LEU A CA 1
ATOM 776 C C . LEU A 1 99 ? 4.097 -2.841 -5.303 1.00 97.06 99 LEU A C 1
ATOM 778 O O . LEU A 1 99 ? 4.992 -2.189 -5.843 1.00 97.06 99 LEU A O 1
ATOM 782 N N . MET A 1 100 ? 4.301 -3.487 -4.148 1.00 96.62 100 MET A N 1
ATOM 783 C CA . MET A 1 100 ? 5.581 -3.457 -3.432 1.00 96.62 100 MET A CA 1
ATOM 784 C C . MET A 1 100 ? 6.724 -4.069 -4.258 1.00 96.62 100 MET A C 1
ATOM 786 O O . MET A 1 100 ? 7.836 -3.535 -4.264 1.00 96.62 100 MET A O 1
ATOM 790 N N . ALA A 1 101 ? 6.477 -5.185 -4.950 1.00 97.69 101 ALA A N 1
ATOM 791 C CA . ALA A 1 101 ? 7.469 -5.824 -5.813 1.00 97.69 101 ALA A CA 1
ATOM 792 C C . ALA A 1 101 ? 7.850 -4.931 -7.005 1.00 97.69 101 ALA A C 1
ATOM 794 O O . ALA A 1 101 ? 9.042 -4.745 -7.269 1.00 97.69 101 ALA A O 1
ATOM 795 N N . GLY A 1 102 ? 6.852 -4.337 -7.667 1.00 97.81 102 GLY A N 1
ATOM 796 C CA . GLY A 1 102 ? 7.038 -3.357 -8.737 1.00 97.81 102 GLY A CA 1
ATOM 797 C C . GLY A 1 102 ? 7.884 -2.173 -8.282 1.00 97.81 102 GLY A C 1
ATOM 798 O O . GLY A 1 102 ? 8.917 -1.879 -8.890 1.00 97.81 102 GLY A O 1
ATOM 799 N N . TYR A 1 103 ? 7.511 -1.555 -7.156 1.00 97.19 103 TYR A N 1
ATOM 800 C CA . TYR A 1 103 ? 8.231 -0.413 -6.593 1.00 97.19 103 TYR A CA 1
ATOM 801 C C . TYR A 1 103 ? 9.690 -0.747 -6.285 1.00 97.19 103 TYR A C 1
ATOM 803 O O . TYR A 1 103 ? 10.587 -0.018 -6.702 1.00 97.19 103 TYR A O 1
ATOM 811 N N . ARG A 1 104 ? 9.951 -1.866 -5.598 1.00 96.75 104 ARG A N 1
ATOM 812 C CA . ARG A 1 104 ? 11.319 -2.267 -5.229 1.00 96.75 104 ARG A CA 1
ATOM 813 C C . ARG A 1 104 ? 12.198 -2.495 -6.456 1.00 96.75 104 ARG A C 1
ATOM 815 O O . ARG A 1 104 ? 13.337 -2.032 -6.479 1.00 96.75 104 ARG A O 1
ATOM 822 N N . ALA A 1 105 ? 11.673 -3.175 -7.476 1.00 97.62 105 ALA A N 1
ATOM 823 C CA . ALA A 1 105 ? 12.412 -3.430 -8.710 1.00 97.62 105 ALA A CA 1
ATOM 824 C C . ALA A 1 105 ? 12.704 -2.132 -9.478 1.00 97.62 105 ALA A C 1
ATOM 826 O O . ALA A 1 105 ? 13.832 -1.912 -9.924 1.00 97.62 105 ALA A O 1
ATOM 827 N N . TRP A 1 106 ? 11.703 -1.258 -9.604 1.00 97.38 106 TRP A N 1
ATOM 828 C CA . TRP A 1 106 ? 11.848 0.037 -10.263 1.00 97.38 106 TRP A CA 1
ATOM 829 C C . TRP A 1 106 ? 12.816 0.959 -9.517 1.00 97.38 106 TRP A C 1
ATOM 831 O O . TRP A 1 106 ? 13.733 1.493 -10.135 1.00 97.38 106 TRP A O 1
ATOM 841 N N . HIS A 1 107 ? 12.685 1.085 -8.195 1.00 95.44 107 HIS A N 1
ATOM 842 C CA . HIS A 1 107 ? 13.566 1.916 -7.376 1.00 95.44 107 HIS A CA 1
ATOM 843 C C . HIS A 1 107 ? 15.024 1.459 -7.490 1.00 95.44 107 HIS A C 1
ATOM 845 O O . HIS A 1 107 ? 15.907 2.273 -7.737 1.00 95.44 107 HIS A O 1
ATOM 851 N N . GLN A 1 108 ? 15.288 0.151 -7.398 1.00 95.75 108 GLN A N 1
ATOM 852 C CA . GLN A 1 108 ? 16.639 -0.394 -7.568 1.00 95.75 108 GLN A CA 1
ATOM 853 C C . GLN A 1 108 ? 17.215 -0.126 -8.971 1.00 95.75 108 GLN A C 1
ATOM 855 O O . GLN A 1 108 ? 18.429 0.029 -9.134 1.00 95.75 108 GLN A O 1
ATOM 860 N N . PHE A 1 109 ? 16.367 -0.115 -10.000 1.00 95.12 109 PHE A N 1
ATOM 861 C CA . PHE A 1 109 ? 16.776 0.224 -11.360 1.00 95.12 109 PHE A CA 1
ATOM 862 C C . PHE A 1 109 ? 17.111 1.715 -11.488 1.00 95.12 109 PHE A C 1
ATOM 864 O O . PHE A 1 109 ? 18.198 2.049 -11.960 1.00 95.12 109 PHE A O 1
ATOM 871 N N . MET A 1 110 ? 16.221 2.591 -11.018 1.00 94.44 110 MET A N 1
ATOM 872 C CA . MET A 1 110 ? 16.382 4.045 -11.102 1.00 94.44 110 MET A CA 1
ATOM 873 C C . MET A 1 110 ? 17.531 4.566 -10.242 1.00 94.44 110 MET A C 1
ATOM 875 O O . MET A 1 110 ? 18.264 5.446 -10.679 1.00 94.44 110 MET A O 1
ATOM 879 N N . GLU A 1 111 ? 17.759 3.976 -9.069 1.00 92.38 111 GLU A N 1
ATOM 880 C CA . GLU A 1 111 ? 18.850 4.359 -8.172 1.00 92.38 111 GLU A CA 1
ATOM 881 C C . GLU A 1 111 ? 20.224 4.281 -8.857 1.00 92.38 111 GLU A C 1
ATOM 883 O O . GLU A 1 111 ? 21.103 5.098 -8.595 1.00 92.38 111 GLU A O 1
ATOM 888 N N . LYS A 1 112 ? 20.419 3.333 -9.781 1.00 90.56 112 LYS A N 1
ATOM 889 C CA . LYS A 1 112 ? 21.663 3.232 -10.560 1.00 90.56 112 LYS A CA 1
ATOM 890 C C . LYS A 1 112 ? 21.833 4.387 -11.539 1.00 90.56 112 LYS A C 1
ATOM 892 O O . LYS A 1 112 ? 22.963 4.766 -11.812 1.00 90.56 112 LYS A O 1
ATOM 897 N N . ILE A 1 113 ? 20.730 4.903 -12.070 1.00 89.00 113 ILE A N 1
ATOM 898 C CA . ILE A 1 113 ? 20.717 6.018 -13.019 1.00 89.00 113 ILE A CA 1
ATOM 899 C C . ILE A 1 113 ? 20.981 7.319 -12.257 1.00 89.00 113 ILE A C 1
ATOM 901 O O . ILE A 1 113 ? 21.902 8.047 -12.605 1.00 89.00 113 ILE A O 1
ATOM 905 N N . TRP A 1 114 ? 20.269 7.543 -11.149 1.00 90.00 114 TRP A N 1
ATOM 906 C CA . TRP A 1 114 ? 20.415 8.742 -10.314 1.00 90.00 114 TRP A CA 1
ATOM 907 C C . TRP A 1 114 ? 21.792 8.899 -9.663 1.00 90.00 114 TRP A C 1
ATOM 909 O O . TRP A 1 114 ? 22.146 9.993 -9.255 1.00 90.00 114 TRP A O 1
ATOM 919 N N . ARG A 1 115 ? 22.567 7.817 -9.524 1.00 82.88 115 ARG A N 1
ATOM 920 C CA . ARG A 1 115 ? 23.937 7.862 -8.983 1.00 82.88 115 ARG A CA 1
ATOM 921 C C . ARG A 1 115 ? 25.005 8.227 -10.021 1.00 82.88 115 ARG A C 1
ATOM 923 O O . ARG A 1 115 ? 26.164 8.379 -9.644 1.00 82.88 115 ARG A O 1
ATOM 930 N N . ILE A 1 116 ? 24.653 8.248 -11.307 1.00 74.50 116 ILE A N 1
ATOM 931 C CA . ILE A 1 116 ? 25.572 8.560 -12.415 1.00 74.50 116 ILE A CA 1
ATOM 932 C C . ILE A 1 116 ? 25.438 10.033 -12.843 1.00 74.50 116 ILE A C 1
ATOM 934 O O . ILE A 1 116 ? 26.361 10.568 -13.456 1.00 74.50 116 ILE A O 1
ATOM 938 N N . GLU A 1 117 ? 24.320 10.674 -12.501 1.00 53.19 117 GLU A N 1
ATOM 939 C CA . GLU A 1 117 ? 24.077 12.118 -12.641 1.00 53.19 117 GLU A CA 1
ATOM 940 C C . GLU A 1 117 ? 24.628 12.907 -11.444 1.00 53.19 117 GLU A C 1
ATOM 942 O O . GLU A 1 117 ? 25.105 14.043 -11.676 1.00 53.19 117 GLU A O 1
#

Sequence (117 aa):
MLGDVPGAACSRSELTQRLQEWFEQLPEPATIIYDFEGDWLLLVDAILGRGSRTPPANFGEPLHLGNSSITHPVFERAQNNTYTQQWPPHHALADARALMAGYRAWHQFMEKIWRIE

Radius of gyration: 16.4 Å; chains: 1; bounding box: 49×31×35 Å

Foldseek 3Di:
DVQPDPPDPDHLVVQQVVVQVVQLPDPAADEAEDQDPVVVVVVQCSNCPPPRPD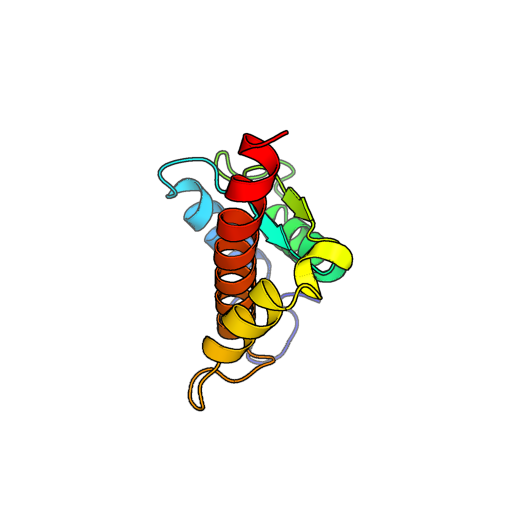GHPSPDHYDHDYPVQCPDPQLVVQLVVQADPVQHPPPPVSNSVSNVRSNVRSCVVVVVVVVVD

pLDDT: mean 90.72, std 9.64, range [52.28, 98.38]

Secondary structure (DSSP, 8-state):
-TT-STT-SS-HHHHHHHHHHHHHTSSSPEEEEES-HHHHHHHHHHHHTTT--S--TTEEEEEE--HHHHTSHHHHHHHHTT--SSS-TT-HHHHHHHHHHHHHHHHHHHHHHHTT-